Protein AF-X1J649-F1 (afdb_monomer)

Solvent-accessible surface area (backbone atoms only — not comparable to full-atom values): 6483 Å² total; per-residue (Å²): 132,82,77,78,64,58,71,68,57,47,51,52,50,50,54,56,48,28,74,70,46,77,94,62,67,54,58,29,31,38,28,74,90,75,74,43,77,46,58,67,84,56,74,45,42,96,85,76,63,43,47,65,78,81,57,28,41,86,42,71,50,80,60,77,50,52,51,59,38,47,50,38,29,55,50,10,50,50,38,27,55,49,17,68,74,68,70,42,86,66,35,43,61,53,10,50,49,34,33,52,59,36,48,54,54,52,50,56,64,69,62,71,122

Foldseek 3Di:
DPPDDPPVVVLVVLVVCLVVDDPDWQKWWAFPVVRDIDHPPDQADPPPRHGPPPGIDTDTDPPPRSVVLSVLLVVLVVQLVVCVVVVPPPSNVVSVCSNVVSVVVSVVVVPPD

pLDDT: mean 70.51, std 10.25, range [34.06, 86.06]

Mean predicted aligned error: 12.6 Å

Organism: NCBI:txid412755

Secondary structure (DSSP, 8-state):
------HHHHHHHHHHHHHHS-SS-EEEEEETTTTEEEETT-SB-TTT-PBTTTSSEEEEE----HHHHHHHHHHHHHHHHHHHHHT-TTHHHHHHHHHHHHHHHHHHHHT--

Sequence (113 aa):
MKTLNSPPKFLIYAVLRAVRHPRTPLTYFYCPGCKLRFNSKEGECPQCQAKINESPENREESPIPWWGAILCILIGIGAWVGGAYLEIPGLDEAGRALVYVPLGGLFGMSIQR

Structure (mmCIF, N/CA/C/O backbone):
data_AF-X1J649-F1
#
_entry.id   AF-X1J649-F1
#
loop_
_atom_site.group_PDB
_atom_site.id
_atom_site.type_symbol
_atom_site.label_atom_id
_atom_site.label_alt_id
_atom_site.label_comp_id
_atom_site.label_asym_id
_atom_site.label_entity_id
_atom_site.label_seq_id
_atom_site.pdbx_PDB_ins_code
_atom_site.Cartn_x
_atom_site.Cartn_y
_atom_site.Cartn_z
_atom_site.occupancy
_atom_site.B_iso_or_equiv
_atom_site.auth_seq_id
_atom_site.auth_comp_id
_atom_site.auth_asym_id
_atom_site.auth_atom_id
_atom_site.pdbx_PDB_model_num
ATOM 1 N N . MET A 1 1 ? -21.219 8.684 -12.128 1.00 34.06 1 MET A N 1
ATOM 2 C CA . MET A 1 1 ? -19.798 8.327 -11.921 1.00 34.06 1 MET A CA 1
ATOM 3 C C . MET A 1 1 ? -18.992 9.615 -11.952 1.00 34.06 1 MET A C 1
ATOM 5 O O . MET A 1 1 ? -18.997 10.278 -12.979 1.00 34.06 1 MET A O 1
ATOM 9 N N . LYS A 1 2 ? -18.417 10.051 -10.822 1.00 42.00 2 LYS A N 1
ATOM 10 C CA . LYS A 1 2 ? -17.577 11.260 -10.805 1.00 42.00 2 LYS A CA 1
ATOM 11 C C . LYS A 1 2 ? -16.284 10.920 -11.542 1.00 42.00 2 LYS A C 1
ATOM 13 O O . LYS A 1 2 ? -15.623 9.954 -11.174 1.00 42.00 2 LYS A O 1
ATOM 18 N N . THR A 1 3 ? -16.004 11.664 -12.607 1.00 45.88 3 THR A N 1
ATOM 19 C CA . THR A 1 3 ? -14.781 11.612 -13.415 1.00 45.88 3 THR A CA 1
ATOM 20 C C . THR A 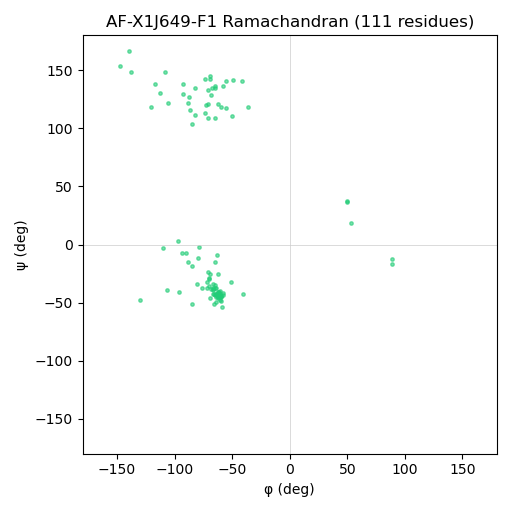1 3 ? -13.569 11.330 -12.531 1.00 45.88 3 THR A C 1
ATOM 22 O O . THR A 1 3 ? -13.289 12.119 -11.624 1.00 45.88 3 THR A O 1
ATOM 25 N N . LEU A 1 4 ? -12.871 10.209 -12.759 1.00 50.59 4 LEU A N 1
ATOM 26 C CA . LEU A 1 4 ? -11.583 9.978 -12.112 1.00 50.59 4 LEU A CA 1
ATOM 27 C C . LEU A 1 4 ? -10.697 11.176 -12.460 1.00 50.59 4 LEU A C 1
ATOM 29 O O . LEU A 1 4 ? -10.433 11.442 -13.633 1.00 50.59 4 LEU A O 1
ATOM 33 N N . ASN A 1 5 ? -10.288 11.931 -11.440 1.00 54.88 5 ASN A N 1
ATOM 34 C CA . ASN A 1 5 ? -9.252 12.941 -11.594 1.00 54.88 5 ASN A CA 1
ATOM 35 C C . ASN A 1 5 ? -8.061 12.299 -12.312 1.00 54.88 5 ASN A C 1
ATOM 37 O O . ASN A 1 5 ? -7.754 11.135 -12.056 1.00 54.88 5 ASN A O 1
ATOM 41 N N . SER A 1 6 ? -7.426 13.054 -13.211 1.00 63.47 6 SER A N 1
ATOM 42 C CA . SER A 1 6 ? -6.336 12.566 -14.057 1.00 63.47 6 SER A CA 1
ATOM 43 C C . SER A 1 6 ? -5.353 11.671 -13.276 1.00 63.47 6 SER A C 1
ATOM 45 O O . SER A 1 6 ? -5.039 11.995 -12.127 1.00 63.47 6 SER A O 1
ATOM 47 N N . PRO A 1 7 ? -4.837 10.575 -13.872 1.00 63.97 7 PRO A N 1
ATOM 48 C CA . PRO A 1 7 ? -3.920 9.632 -13.217 1.00 63.97 7 PRO A CA 1
ATOM 49 C C . PRO A 1 7 ? -2.836 10.268 -12.320 1.00 63.97 7 PRO A C 1
ATOM 51 O O . PRO A 1 7 ? -2.658 9.797 -11.194 1.00 63.97 7 PRO A O 1
ATOM 54 N N . PRO A 1 8 ? -2.170 11.379 -12.713 1.00 68.69 8 PRO A N 1
ATOM 55 C CA . PRO A 1 8 ? -1.209 12.053 -11.836 1.00 68.69 8 PRO A CA 1
ATOM 56 C C . PRO A 1 8 ? -1.827 12.638 -10.558 1.00 68.69 8 PRO A C 1
ATOM 58 O O . PRO A 1 8 ? -1.219 12.564 -9.494 1.00 68.69 8 PRO A O 1
ATOM 61 N N . LYS A 1 9 ? -3.048 13.183 -10.612 1.00 66.81 9 LYS A N 1
ATOM 62 C CA . LYS A 1 9 ? -3.741 13.709 -9.424 1.00 66.81 9 LYS A CA 1
ATOM 63 C C . LYS A 1 9 ? -4.094 12.596 -8.441 1.00 66.81 9 LYS A C 1
ATOM 65 O O . LYS A 1 9 ? -4.001 12.810 -7.235 1.00 66.81 9 LYS A O 1
ATOM 70 N N . PHE A 1 10 ? -4.474 11.420 -8.943 1.00 67.31 10 PHE A N 1
ATOM 71 C CA . PHE A 1 10 ? -4.729 10.252 -8.098 1.00 67.31 10 PHE A CA 1
ATOM 72 C C . PHE A 1 10 ? -3.448 9.753 -7.425 1.00 67.31 10 PHE A C 1
ATOM 74 O O . PHE A 1 10 ? -3.462 9.490 -6.227 1.00 67.31 10 PHE A O 1
ATOM 81 N N . LEU A 1 11 ? -2.331 9.701 -8.157 1.00 67.75 11 LEU A N 1
ATOM 82 C CA . LEU A 1 11 ? -1.027 9.350 -7.589 1.00 67.75 11 LEU A CA 1
ATOM 83 C C . LEU A 1 11 ? -0.595 10.328 -6.493 1.00 67.75 11 LEU A C 1
ATOM 85 O O . LEU A 1 11 ? -0.244 9.896 -5.400 1.00 67.75 11 LEU A O 1
ATOM 89 N N . ILE A 1 12 ? -0.688 11.638 -6.739 1.00 73.38 12 ILE A N 1
ATOM 90 C CA . ILE A 1 12 ? -0.362 12.662 -5.732 1.00 73.38 12 ILE A CA 1
ATOM 91 C C . ILE A 1 12 ? -1.255 12.506 -4.495 1.00 73.38 12 ILE A C 1
ATOM 93 O O . ILE A 1 12 ? -0.768 12.528 -3.365 1.00 73.38 12 ILE A O 1
ATOM 97 N N . TYR A 1 13 ? -2.559 12.308 -4.698 1.00 72.06 13 TYR A N 1
ATOM 98 C CA . TYR A 1 13 ? -3.501 12.047 -3.614 1.00 72.06 13 TYR A CA 1
ATOM 99 C C . TYR A 1 13 ? -3.134 10.785 -2.821 1.00 72.06 13 TYR A C 1
ATOM 101 O O . TYR A 1 13 ? -3.137 10.819 -1.590 1.00 72.06 13 TYR A O 1
ATOM 109 N N . ALA A 1 14 ? -2.782 9.695 -3.506 1.00 66.44 14 ALA A N 1
ATOM 110 C CA . ALA A 1 14 ? -2.383 8.445 -2.878 1.00 66.44 14 ALA A CA 1
ATOM 111 C C . ALA A 1 14 ? -1.109 8.628 -2.043 1.00 66.44 14 ALA A C 1
ATOM 113 O O . ALA A 1 14 ? -1.094 8.234 -0.879 1.00 66.44 14 ALA A O 1
ATOM 114 N N . VAL A 1 15 ? -0.087 9.305 -2.583 1.00 67.88 15 VAL A N 1
ATOM 115 C CA . VAL A 1 15 ? 1.167 9.619 -1.874 1.00 67.88 15 VAL A CA 1
ATOM 116 C C . VAL A 1 15 ? 0.899 10.454 -0.625 1.00 67.88 15 VAL A C 1
ATOM 118 O O . VAL A 1 15 ? 1.337 10.088 0.465 1.00 67.88 15 VAL A O 1
ATOM 121 N N . LEU A 1 16 ? 0.111 11.525 -0.741 1.00 71.38 16 LEU A N 1
ATOM 122 C CA . LEU A 1 16 ? -0.269 12.353 0.407 1.00 71.38 16 LEU A CA 1
ATOM 123 C C . LEU A 1 16 ? -1.046 11.559 1.465 1.00 71.38 16 LEU A C 1
ATOM 125 O O . LEU A 1 16 ? -0.817 11.736 2.664 1.00 71.38 16 LEU A O 1
ATOM 129 N N . ARG A 1 17 ? -1.954 10.675 1.040 1.00 66.44 17 ARG A N 1
ATOM 130 C CA . ARG A 1 17 ? -2.751 9.837 1.941 1.00 66.44 17 ARG A CA 1
ATOM 131 C C . ARG A 1 17 ? -1.903 8.764 2.622 1.00 66.44 17 ARG A C 1
ATOM 133 O O . ARG A 1 17 ? -2.110 8.524 3.804 1.00 66.44 17 ARG A O 1
ATOM 140 N N . ALA A 1 18 ? -0.907 8.195 1.946 1.00 64.88 18 ALA A N 1
ATOM 141 C CA . ALA A 1 18 ? 0.029 7.250 2.552 1.00 64.88 18 ALA A CA 1
ATOM 142 C C . ALA A 1 18 ? 0.957 7.897 3.580 1.00 64.88 18 ALA A C 1
ATOM 144 O O . ALA A 1 18 ? 1.223 7.290 4.612 1.00 64.88 18 ALA A O 1
ATOM 145 N N . VAL A 1 19 ? 1.419 9.127 3.334 1.00 66.69 19 VAL A N 1
ATOM 146 C CA . VAL A 1 19 ? 2.238 9.871 4.307 1.00 66.69 19 VAL A CA 1
ATOM 147 C C . VAL A 1 19 ? 1.435 10.200 5.568 1.00 66.69 19 VAL A C 1
ATOM 149 O O . VAL A 1 19 ? 1.986 10.197 6.665 1.00 66.69 19 VAL A O 1
ATOM 152 N N . ARG A 1 20 ? 0.131 10.470 5.424 1.00 66.94 20 ARG A N 1
ATOM 153 C CA . ARG A 1 20 ? -0.764 10.810 6.541 1.00 66.94 20 ARG A CA 1
ATOM 154 C C . ARG A 1 20 ? -1.411 9.604 7.227 1.00 66.94 20 ARG A C 1
ATOM 156 O O . ARG A 1 20 ? -1.972 9.780 8.306 1.00 66.94 20 ARG A O 1
ATOM 163 N N . HIS A 1 21 ? -1.387 8.411 6.631 1.00 62.16 21 HIS A N 1
ATOM 164 C CA . HIS A 1 21 ? -2.021 7.236 7.233 1.00 62.16 21 HIS A CA 1
ATOM 165 C C . HIS A 1 21 ? -1.196 6.712 8.424 1.00 62.16 21 HIS A C 1
ATOM 167 O O . HIS A 1 21 ? 0.038 6.731 8.374 1.00 62.16 21 HIS A O 1
ATOM 173 N N . PRO A 1 22 ? -1.852 6.238 9.502 1.00 58.25 22 PRO A N 1
ATOM 174 C CA . PRO A 1 22 ? -1.155 5.685 10.645 1.00 58.25 22 PRO A CA 1
ATOM 175 C C . PRO A 1 22 ? -0.412 4.419 10.213 1.00 58.25 22 PRO A C 1
ATOM 177 O O . PRO A 1 22 ? -0.929 3.588 9.469 1.00 58.25 22 PRO A O 1
ATOM 180 N N . ARG A 1 23 ? 0.832 4.298 10.679 1.00 61.72 23 ARG A N 1
ATOM 181 C CA . ARG A 1 23 ? 1.735 3.177 10.370 1.00 61.72 23 ARG A CA 1
ATOM 182 C C . ARG A 1 23 ? 1.431 1.917 11.184 1.00 61.72 23 ARG A C 1
ATOM 184 O O . ARG A 1 23 ? 2.111 0.912 11.024 1.00 61.72 23 ARG A O 1
ATOM 191 N N . THR A 1 24 ? 0.453 1.995 12.079 1.00 58.72 24 THR A N 1
ATOM 192 C CA . THR A 1 24 ? 0.079 0.942 13.018 1.00 58.72 24 THR A CA 1
ATOM 193 C C . THR A 1 24 ? -1.260 0.325 12.625 1.00 58.72 24 THR A C 1
ATOM 195 O O . THR A 1 24 ? -2.120 1.042 12.101 1.00 58.72 24 THR A O 1
ATOM 198 N N . PRO A 1 25 ? -1.464 -0.976 12.895 1.00 61.78 25 PRO A N 1
ATOM 199 C CA . PRO A 1 25 ? -2.744 -1.622 12.670 1.00 61.78 25 PRO A CA 1
ATOM 200 C C . PRO A 1 25 ? -3.883 -0.914 13.402 1.00 61.78 25 PRO A C 1
ATOM 202 O O . PRO A 1 25 ? -3.709 -0.415 14.515 1.00 61.78 25 PRO A O 1
ATOM 205 N N . LEU A 1 26 ? -5.041 -0.820 12.743 1.00 67.75 26 LEU A N 1
ATOM 206 C CA . LEU A 1 26 ? -6.235 -0.223 13.331 1.00 67.75 26 LEU A CA 1
ATOM 207 C C . LEU A 1 26 ? -6.946 -1.304 14.144 1.00 67.75 26 LEU A C 1
ATOM 209 O O . LEU A 1 26 ? -7.606 -2.184 13.589 1.00 67.75 26 LEU A O 1
ATOM 213 N N . THR A 1 27 ? -6.801 -1.227 15.463 1.00 69.75 27 THR A N 1
ATOM 214 C CA . THR A 1 27 ? -7.568 -2.045 16.403 1.00 69.75 27 THR A CA 1
ATOM 215 C C . THR A 1 27 ? -9.020 -1.568 16.418 1.00 69.75 27 THR A C 1
ATOM 217 O O . THR A 1 27 ? -9.292 -0.365 16.488 1.00 69.75 27 THR A O 1
ATOM 220 N N . TYR A 1 28 ? -9.968 -2.498 16.333 1.00 71.81 28 TYR A N 1
ATOM 221 C CA . TYR A 1 28 ? -11.393 -2.213 16.464 1.00 71.81 28 TYR A CA 1
ATOM 222 C C . TYR A 1 28 ? -12.069 -3.277 17.321 1.00 71.81 28 TYR A C 1
ATOM 224 O O . TYR A 1 28 ? -11.688 -4.446 17.301 1.00 71.81 28 TYR A O 1
ATOM 232 N N . PHE A 1 29 ? -13.106 -2.878 18.051 1.00 75.94 29 PHE A N 1
ATOM 233 C CA . PHE A 1 29 ? -13.950 -3.839 18.746 1.00 75.94 29 PHE A CA 1
ATOM 234 C C . PHE A 1 29 ? -15.130 -4.224 17.864 1.00 75.94 29 PHE A C 1
ATOM 236 O O . PHE A 1 29 ? -15.738 -3.382 17.193 1.00 75.94 29 PHE A O 1
ATOM 243 N N . TYR A 1 30 ? -15.448 -5.514 17.856 1.00 76.75 30 TYR A N 1
ATOM 244 C CA . TYR A 1 30 ? -16.604 -6.059 17.161 1.00 76.75 30 TYR A CA 1
ATOM 245 C C . TYR A 1 30 ? -17.521 -6.757 18.157 1.00 76.75 30 TYR A C 1
ATOM 247 O O . TYR A 1 30 ? -17.124 -7.732 18.789 1.00 76.75 30 TYR A O 1
ATOM 255 N N . CYS A 1 31 ? -18.759 -6.278 18.293 1.00 76.94 31 CYS A N 1
ATOM 256 C CA . CYS A 1 31 ? -19.767 -6.956 19.103 1.00 76.94 31 CYS A CA 1
ATOM 257 C C . CYS A 1 31 ? -20.499 -8.014 18.251 1.00 76.94 31 CYS A C 1
ATOM 259 O O . CYS A 1 31 ? -21.218 -7.633 17.324 1.00 76.94 31 CYS A O 1
ATOM 261 N N . PRO A 1 32 ? -20.394 -9.321 18.557 1.00 74.44 32 PRO A N 1
ATOM 262 C CA . PRO A 1 32 ? -21.060 -10.386 17.811 1.00 74.44 32 PRO A CA 1
ATOM 263 C C . PRO A 1 32 ? -22.580 -10.384 18.0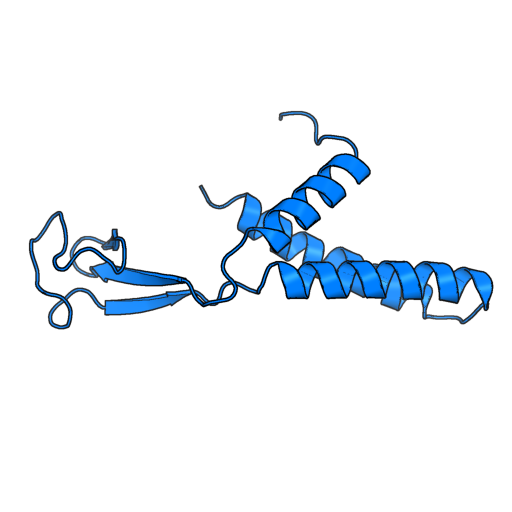19 1.00 74.44 32 PRO A C 1
ATOM 265 O O .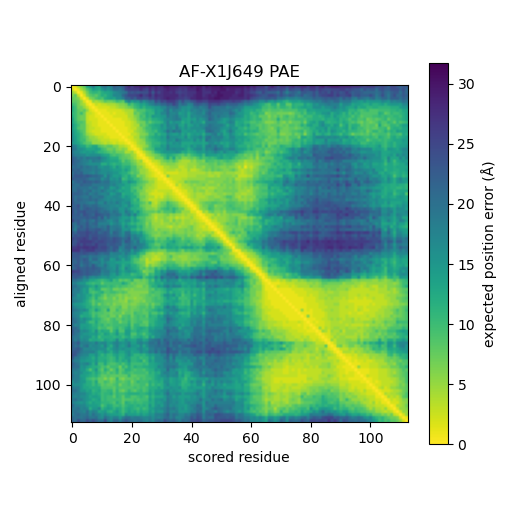 PRO A 1 32 ? -23.312 -10.743 17.099 1.00 74.44 32 PRO A O 1
ATOM 268 N N . GLY A 1 33 ? -23.061 -9.926 19.182 1.00 75.38 33 GLY A N 1
ATOM 269 C CA . GLY A 1 33 ? -24.494 -9.811 19.472 1.00 75.38 33 GLY A CA 1
ATOM 270 C C . GLY A 1 33 ? -25.179 -8.711 18.657 1.00 75.38 33 GLY A C 1
ATOM 271 O O . GLY A 1 33 ? -26.220 -8.942 18.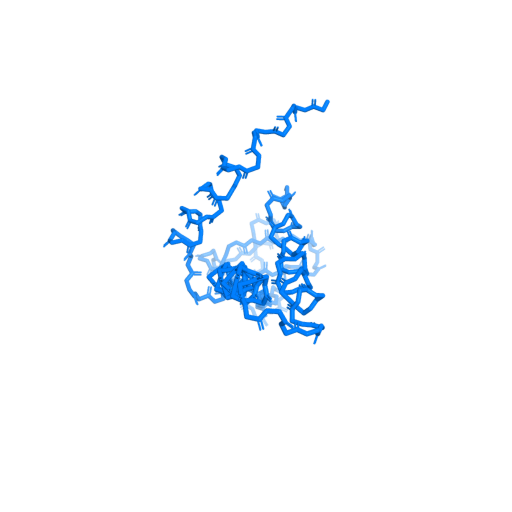050 1.00 75.38 33 GLY A O 1
ATOM 272 N N . CYS A 1 34 ? -24.568 -7.525 18.587 1.00 75.50 34 CYS A N 1
ATOM 273 C CA . CYS A 1 34 ? -25.120 -6.373 17.864 1.00 75.50 34 CYS A CA 1
ATOM 274 C C . CYS A 1 34 ? -24.620 -6.249 16.416 1.00 75.50 34 CYS A C 1
ATOM 276 O O . CYS A 1 34 ? -25.104 -5.388 15.686 1.00 75.50 34 CYS A O 1
ATOM 278 N N . LYS A 1 35 ? -23.649 -7.078 16.001 1.00 75.94 35 LYS A N 1
ATOM 279 C CA . LYS A 1 35 ? -22.935 -6.993 14.710 1.00 75.94 35 LYS A CA 1
ATOM 280 C C . LYS A 1 35 ? -22.396 -5.588 14.420 1.00 75.94 35 LYS A C 1
ATOM 282 O O . LYS A 1 35 ? -22.407 -5.126 13.280 1.00 75.94 35 LYS A O 1
ATOM 287 N N . LEU A 1 36 ? -21.942 -4.904 15.468 1.00 78.06 36 LEU A N 1
ATOM 288 C CA . LEU A 1 36 ? -21.538 -3.504 15.412 1.00 78.06 36 LEU A CA 1
ATOM 289 C C . LEU A 1 36 ? -20.029 -3.381 15.632 1.00 78.06 36 LEU A C 1
ATOM 291 O O . LEU A 1 36 ? -19.481 -3.955 16.576 1.00 78.06 36 LEU A O 1
ATOM 295 N N . ARG A 1 37 ? -19.375 -2.633 14.739 1.00 72.38 37 ARG A N 1
ATOM 296 C CA . ARG A 1 37 ? -17.964 -2.244 14.833 1.00 72.38 37 ARG A CA 1
ATOM 297 C C . ARG A 1 37 ? -17.876 -0.888 15.517 1.00 72.38 37 ARG A C 1
ATOM 299 O O . ARG A 1 37 ? -18.544 0.047 15.085 1.00 72.38 37 ARG A O 1
ATOM 306 N N . PHE A 1 38 ? -17.034 -0.775 16.534 1.00 77.19 38 PHE A N 1
ATOM 307 C CA . PHE A 1 38 ? -16.815 0.480 17.245 1.00 77.19 38 PHE A CA 1
ATOM 308 C C . PHE A 1 38 ? -15.336 0.689 17.582 1.00 77.19 38 PHE A C 1
ATOM 310 O O . PHE A 1 38 ? -14.492 -0.193 17.387 1.00 77.19 38 PHE A O 1
ATOM 317 N N . ASN A 1 39 ? -15.006 1.918 17.970 1.00 73.12 39 ASN A N 1
ATOM 318 C CA . ASN A 1 39 ? -13.626 2.356 18.135 1.00 73.12 39 ASN A CA 1
ATOM 319 C C . ASN A 1 39 ? -12.982 1.667 19.345 1.00 73.12 39 ASN A C 1
ATOM 321 O O . ASN A 1 39 ? -13.621 1.492 20.377 1.00 73.12 39 ASN A O 1
ATOM 325 N N . SER A 1 40 ? -11.690 1.356 19.252 1.00 69.00 40 SER A N 1
ATOM 326 C CA . SER A 1 40 ? -10.904 0.796 20.355 1.00 69.00 40 SER A CA 1
ATOM 327 C C . SER A 1 40 ? -10.761 1.723 21.571 1.00 69.00 40 SER A C 1
ATOM 329 O O . SER A 1 40 ? -10.275 1.299 22.615 1.00 69.00 40 SER A O 1
ATOM 331 N N . LYS A 1 41 ? -11.189 2.987 21.456 1.00 69.00 41 LYS A N 1
ATOM 332 C CA . LYS A 1 41 ? -11.238 3.957 22.562 1.00 69.00 41 LYS A CA 1
ATOM 333 C C . LYS A 1 41 ? -12.502 3.876 23.420 1.00 69.00 41 LYS A C 1
ATOM 335 O O . LYS A 1 41 ? -12.511 4.430 24.514 1.00 69.00 41 LYS A O 1
ATOM 340 N N . GLU A 1 42 ? -13.567 3.260 22.921 1.00 68.25 42 GLU A N 1
ATOM 341 C CA . GLU A 1 42 ? -14.822 3.119 23.662 1.00 68.25 42 GLU A CA 1
ATOM 342 C C . GLU A 1 42 ? -14.746 1.853 24.512 1.00 68.25 42 GLU A C 1
ATOM 344 O O . GLU A 1 42 ? -14.411 0.803 23.982 1.00 68.25 42 GLU A O 1
ATOM 349 N N . GLY A 1 43 ? -15.010 1.964 25.820 1.00 70.06 43 GLY A N 1
ATOM 350 C CA . GLY A 1 43 ? -14.850 0.874 26.795 1.00 70.06 43 GLY A CA 1
ATOM 351 C C . GLY A 1 43 ? -15.985 -0.160 26.816 1.00 70.06 43 GLY A C 1
ATOM 352 O O . GLY A 1 43 ? -15.862 -1.208 27.450 1.00 70.06 43 GLY A O 1
ATOM 353 N N . GLU A 1 44 ? -17.095 0.137 26.144 1.00 77.19 44 GLU A N 1
ATOM 354 C CA . GLU A 1 44 ? -18.334 -0.643 26.163 1.00 77.19 44 GLU A CA 1
ATOM 355 C C . GLU A 1 44 ? -19.029 -0.532 24.803 1.00 77.19 44 GLU A C 1
ATOM 357 O O . GLU A 1 44 ? -18.858 0.455 24.085 1.00 77.19 44 GLU A O 1
ATOM 362 N N . CYS A 1 45 ? -19.831 -1.534 24.437 1.00 76.19 45 CYS A N 1
ATOM 363 C CA . CYS A 1 45 ? -20.615 -1.446 23.209 1.00 76.19 45 CYS A CA 1
ATOM 364 C C . CYS A 1 45 ? -21.711 -0.367 23.347 1.00 76.19 45 CYS A C 1
ATOM 366 O O . CYS A 1 45 ? -22.520 -0.457 24.270 1.00 76.19 45 CYS A O 1
ATOM 368 N N . PRO A 1 46 ? -21.844 0.590 22.410 1.00 74.56 46 PRO A N 1
ATOM 369 C CA . PRO A 1 46 ? -22.817 1.683 22.526 1.00 74.56 46 PRO A CA 1
ATOM 370 C C . PRO A 1 46 ? -24.284 1.225 22.494 1.00 74.56 46 PRO A C 1
ATOM 372 O O . PRO A 1 46 ? -25.171 1.997 22.849 1.00 74.56 46 PRO A O 1
ATOM 375 N N . GLN A 1 47 ? -24.555 -0.014 22.069 1.00 76.69 47 GLN A N 1
ATOM 376 C CA . GLN A 1 47 ? -25.915 -0.529 21.905 1.00 76.69 47 GLN A CA 1
ATOM 377 C C . GLN A 1 47 ? -26.337 -1.531 22.982 1.00 76.69 47 GLN A C 1
ATOM 379 O O . GLN A 1 47 ? -27.479 -1.492 23.428 1.00 76.69 47 GLN A O 1
ATOM 384 N N . CYS A 1 48 ? -25.440 -2.422 23.408 1.00 78.50 48 CYS A N 1
ATOM 385 C CA . CYS A 1 48 ? -25.735 -3.409 24.452 1.00 78.50 48 CYS A CA 1
ATOM 386 C C . CYS A 1 48 ? -25.008 -3.151 25.775 1.00 78.50 48 CYS A C 1
ATOM 388 O O . CYS A 1 48 ? -25.216 -3.911 26.714 1.00 78.50 48 CYS A O 1
ATOM 390 N N . GLN A 1 49 ? -24.148 -2.126 25.845 1.00 75.38 49 GLN A N 1
ATOM 391 C CA . GLN A 1 49 ? -23.330 -1.773 27.016 1.00 75.38 49 GLN A CA 1
ATOM 392 C C . GLN A 1 49 ? -22.489 -2.939 27.566 1.00 75.38 49 GLN A C 1
ATOM 394 O O . GLN A 1 49 ? -22.016 -2.911 28.698 1.00 75.38 49 GLN A O 1
ATOM 399 N N . ALA A 1 50 ? -22.270 -3.981 26.757 1.00 72.00 50 ALA A N 1
ATOM 400 C CA . ALA A 1 50 ? -21.442 -5.111 27.143 1.00 72.00 50 ALA A CA 1
ATOM 401 C C . ALA A 1 50 ? -19.976 -4.673 27.262 1.00 72.00 50 ALA A C 1
ATOM 403 O O . ALA A 1 50 ? -19.449 -3.994 26.369 1.00 72.00 50 ALA A O 1
ATOM 404 N N . LYS A 1 51 ? -19.320 -5.100 28.347 1.00 68.44 51 LYS A N 1
ATOM 405 C CA . LYS A 1 51 ? -17.902 -4.837 28.601 1.00 68.44 51 LYS A CA 1
ATOM 406 C C . LYS A 1 51 ? -17.014 -5.603 27.628 1.00 68.44 51 LYS A C 1
ATOM 408 O O . LYS A 1 51 ? -17.281 -6.752 27.269 1.00 68.44 51 LYS A O 1
ATOM 413 N N . ILE A 1 52 ? -15.932 -4.951 27.219 1.00 61.16 52 ILE A N 1
ATOM 414 C CA . ILE A 1 52 ? -14.883 -5.533 26.376 1.00 61.16 52 ILE A CA 1
ATOM 415 C C . ILE A 1 52 ? -14.291 -6.772 27.067 1.00 61.16 52 ILE A C 1
ATOM 417 O O . ILE A 1 52 ? -14.005 -6.721 28.261 1.00 61.16 52 ILE A O 1
ATOM 421 N N . ASN A 1 53 ? -14.086 -7.853 26.299 1.00 59.16 53 ASN A N 1
ATOM 422 C CA . ASN A 1 53 ? -13.650 -9.209 26.698 1.00 59.16 53 ASN A CA 1
ATOM 423 C C . ASN A 1 53 ? -14.741 -10.222 27.099 1.00 59.16 53 ASN A C 1
ATOM 425 O O . ASN A 1 53 ? -14.429 -11.408 27.145 1.00 59.16 53 ASN A O 1
ATOM 429 N N . GLU A 1 54 ? -16.000 -9.822 27.323 1.00 59.75 54 GLU A N 1
ATOM 430 C CA . GLU A 1 54 ? -17.107 -10.789 27.510 1.00 59.75 54 GLU A CA 1
ATOM 431 C C . GLU A 1 54 ? -17.893 -11.043 26.216 1.00 59.75 54 GLU A C 1
ATOM 433 O O . GLU A 1 54 ? -18.261 -12.175 25.912 1.00 59.75 54 GLU A O 1
ATOM 438 N N . SER A 1 55 ? -18.150 -9.988 25.438 1.00 55.06 55 SER A N 1
ATOM 439 C CA . SER A 1 55 ? -18.883 -10.068 24.168 1.00 55.06 55 SER A CA 1
ATOM 440 C C . SER A 1 55 ? -18.155 -9.361 23.023 1.00 55.06 55 SER A C 1
ATOM 442 O O . SER A 1 55 ? -18.012 -9.974 21.969 1.00 55.06 55 SER A O 1
ATOM 444 N N . PRO A 1 56 ? -17.651 -8.118 23.172 1.00 59.88 56 PRO A N 1
ATOM 445 C CA . PRO A 1 56 ? -16.906 -7.454 22.111 1.00 59.88 56 PRO A CA 1
ATOM 446 C C . PRO A 1 56 ? -15.513 -8.067 21.955 1.00 59.88 56 PRO A C 1
ATOM 448 O O . PRO A 1 56 ? -14.701 -8.028 22.881 1.00 59.88 56 PRO A O 1
ATOM 451 N N . GLU A 1 57 ? -15.237 -8.602 20.769 1.00 64.31 57 GLU A N 1
ATOM 452 C CA . GLU A 1 57 ? -13.936 -9.154 20.402 1.00 64.31 57 GLU A CA 1
ATOM 453 C C . GLU A 1 57 ? -12.997 -8.036 19.953 1.00 64.31 57 GLU A C 1
ATOM 455 O O . GLU A 1 57 ? -13.379 -7.179 19.148 1.00 64.31 57 GLU A O 1
ATOM 460 N N . ASN A 1 58 ? -11.753 -8.067 20.438 1.00 65.38 58 ASN A N 1
ATOM 461 C CA . ASN A 1 58 ? -10.687 -7.248 19.877 1.00 65.38 58 ASN A CA 1
ATOM 462 C C . ASN A 1 58 ? -10.278 -7.847 18.532 1.00 65.38 58 ASN A C 1
ATOM 464 O O . ASN A 1 58 ? -9.767 -8.966 18.476 1.00 65.38 58 ASN A O 1
ATOM 468 N N . ARG A 1 59 ? -10.536 -7.118 17.449 1.00 68.94 59 ARG A N 1
ATOM 469 C CA . ARG A 1 59 ? -10.127 -7.513 16.109 1.00 68.94 59 ARG A CA 1
ATOM 470 C C . ARG A 1 59 ? -9.155 -6.490 15.557 1.00 68.94 59 ARG A C 1
ATOM 472 O O . ARG A 1 59 ? -9.329 -5.278 15.677 1.00 68.94 59 ARG A O 1
ATOM 479 N N . GLU A 1 60 ? -8.131 -7.007 14.906 1.00 64.31 60 GLU A N 1
ATOM 480 C CA . GLU A 1 60 ? -7.161 -6.204 14.186 1.00 64.31 60 GLU A CA 1
ATOM 481 C C . GLU A 1 60 ? -7.435 -6.375 12.698 1.00 64.31 60 GLU A C 1
ATOM 483 O O . GLU A 1 60 ? -7.452 -7.489 12.175 1.00 64.31 60 GLU A O 1
ATOM 488 N N . GLU A 1 61 ? -7.700 -5.270 12.007 1.00 63.59 61 GLU A N 1
ATOM 489 C CA . GLU A 1 61 ? -7.629 -5.268 10.550 1.00 63.59 61 GLU A CA 1
ATOM 490 C C . GLU A 1 61 ? -6.189 -4.928 10.230 1.00 63.59 61 GLU A C 1
ATOM 492 O O . GLU A 1 61 ? -5.719 -3.876 10.666 1.00 63.59 61 GLU A O 1
ATOM 497 N N . SER A 1 62 ? -5.482 -5.796 9.505 1.00 51.69 62 SER A N 1
ATOM 498 C CA . SER A 1 62 ? -4.187 -5.425 8.954 1.00 51.69 62 SER A CA 1
ATOM 499 C C . SER A 1 62 ? -4.442 -4.313 7.936 1.00 51.69 62 SER A C 1
ATOM 501 O O . SER A 1 62 ? -5.002 -4.566 6.865 1.00 51.69 62 SER A O 1
ATOM 503 N N . PRO A 1 63 ? -4.062 -3.054 8.221 1.00 54.41 63 PRO A N 1
ATOM 504 C CA . PRO A 1 63 ? -4.005 -2.088 7.159 1.00 54.41 63 PRO A CA 1
ATOM 505 C C . PRO A 1 63 ? -2.803 -2.545 6.354 1.00 54.41 63 PRO A C 1
ATOM 507 O O . PRO A 1 63 ? -1.673 -2.448 6.833 1.00 54.41 63 PRO A O 1
ATOM 510 N N . ILE A 1 64 ? -3.023 -3.093 5.160 1.00 58.91 64 ILE A N 1
ATOM 511 C CA . ILE A 1 64 ? -1.943 -3.198 4.181 1.00 58.91 64 ILE A CA 1
ATOM 512 C C . ILE A 1 64 ? -1.354 -1.785 4.124 1.00 58.91 64 ILE A C 1
ATOM 514 O O . ILE A 1 64 ? -2.075 -0.857 3.734 1.00 58.91 64 ILE A O 1
ATOM 518 N N . PRO A 1 65 ? -0.125 -1.564 4.629 1.00 65.12 65 PRO A N 1
ATOM 519 C CA . PRO A 1 65 ? 0.326 -0.219 4.916 1.00 65.12 65 PRO A CA 1
ATOM 520 C C . PRO A 1 65 ? 0.348 0.515 3.586 1.00 65.12 65 PRO A C 1
ATOM 522 O O . PRO A 1 65 ? 1.026 0.092 2.651 1.00 65.12 65 PRO A O 1
ATOM 525 N N . TRP A 1 66 ? -0.418 1.602 3.478 1.00 71.38 66 TRP A N 1
ATOM 526 C CA . TRP A 1 66 ? -0.504 2.396 2.250 1.00 71.38 66 TRP A CA 1
ATOM 527 C C . TRP A 1 66 ? 0.886 2.772 1.727 1.00 71.38 66 TRP A C 1
ATOM 529 O O . TRP A 1 66 ? 1.112 2.820 0.523 1.00 71.38 66 TRP A O 1
ATOM 539 N N . TRP A 1 67 ? 1.843 2.965 2.637 1.00 69.19 67 TRP A N 1
ATOM 540 C CA . TRP A 1 67 ? 3.244 3.169 2.299 1.00 69.19 67 TRP A CA 1
ATOM 541 C C . TRP A 1 67 ? 3.875 1.991 1.543 1.00 69.19 67 TRP A C 1
ATOM 543 O O . TRP A 1 67 ? 4.557 2.230 0.556 1.00 69.19 67 TRP A O 1
ATOM 553 N N . GLY A 1 68 ? 3.613 0.741 1.939 1.00 75.25 68 GLY A N 1
ATOM 554 C CA . GLY A 1 68 ? 4.115 -0.448 1.243 1.00 75.25 68 GLY A CA 1
ATOM 555 C C . GLY A 1 68 ? 3.577 -0.550 -0.183 1.00 75.25 68 GLY A C 1
ATOM 556 O O . GLY A 1 68 ? 4.345 -0.756 -1.118 1.00 75.25 68 GLY A O 1
ATOM 557 N N . ALA A 1 69 ? 2.280 -0.288 -0.369 1.00 78.44 69 ALA A N 1
ATOM 558 C CA . ALA A 1 69 ? 1.672 -0.243 -1.697 1.00 78.44 69 ALA A CA 1
ATOM 559 C C . ALA A 1 69 ? 2.296 0.851 -2.585 1.00 78.44 69 ALA A C 1
ATOM 561 O O . ALA A 1 69 ? 2.568 0.619 -3.759 1.00 78.44 69 ALA A O 1
ATOM 562 N N . ILE A 1 70 ? 2.583 2.029 -2.026 1.00 77.31 70 ILE A N 1
ATOM 563 C CA . ILE A 1 70 ? 3.233 3.116 -2.771 1.00 77.31 70 ILE A CA 1
ATOM 564 C C . ILE A 1 70 ? 4.700 2.830 -3.064 1.00 77.31 70 ILE A C 1
ATOM 566 O O . ILE A 1 70 ? 5.167 3.151 -4.152 1.00 77.31 70 ILE A O 1
ATOM 570 N N . LEU A 1 71 ? 5.424 2.207 -2.138 1.00 81.75 71 LEU A N 1
ATOM 571 C CA . LEU A 1 71 ? 6.814 1.814 -2.342 1.0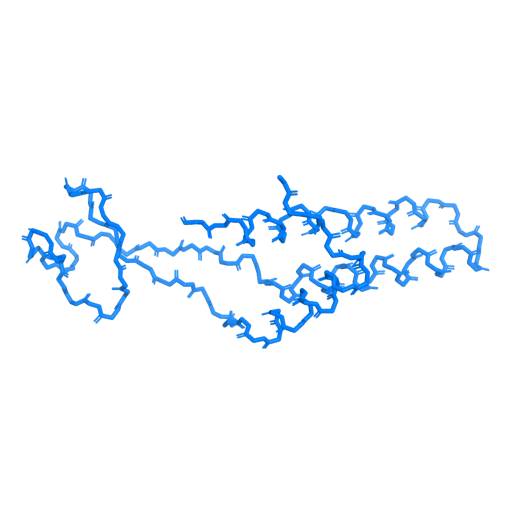0 81.75 71 LEU A CA 1
ATOM 572 C C . LEU A 1 71 ? 6.913 0.820 -3.511 1.00 81.75 71 LEU A C 1
ATOM 574 O O . LEU A 1 71 ? 7.726 1.023 -4.410 1.00 81.75 71 LEU A O 1
ATOM 578 N N . CYS A 1 72 ? 6.011 -0.168 -3.573 1.00 82.81 72 CYS A N 1
ATOM 579 C CA . CYS A 1 72 ? 5.887 -1.070 -4.721 1.00 82.81 72 CYS A CA 1
ATOM 580 C C . CYS A 1 72 ? 5.601 -0.320 -6.031 1.00 82.81 72 CYS A C 1
ATOM 582 O O . CYS A 1 72 ? 6.250 -0.603 -7.033 1.00 82.81 72 CYS A O 1
ATOM 584 N N . ILE A 1 73 ? 4.704 0.675 -6.020 1.00 84.94 73 ILE A N 1
ATOM 585 C CA . ILE A 1 73 ? 4.408 1.496 -7.207 1.00 84.94 73 ILE A CA 1
ATOM 586 C C . ILE A 1 73 ? 5.644 2.281 -7.664 1.00 84.94 73 ILE A C 1
ATOM 588 O O . ILE A 1 73 ? 5.947 2.297 -8.854 1.00 84.94 73 ILE A O 1
ATOM 592 N N . LEU A 1 74 ? 6.379 2.915 -6.747 1.00 83.94 74 LEU A N 1
ATOM 593 C CA . LEU A 1 74 ? 7.579 3.688 -7.087 1.00 83.94 74 LEU A CA 1
ATOM 594 C C . LEU A 1 74 ? 8.695 2.795 -7.642 1.00 83.94 74 LEU A C 1
ATOM 596 O O . LEU A 1 74 ? 9.305 3.147 -8.651 1.00 83.94 74 LEU A O 1
ATOM 600 N N . ILE A 1 75 ? 8.924 1.628 -7.030 1.00 86.06 75 ILE A N 1
ATOM 601 C CA . ILE A 1 75 ? 9.876 0.633 -7.542 1.00 86.06 75 ILE A CA 1
ATOM 602 C C . ILE A 1 75 ? 9.428 0.117 -8.909 1.00 86.06 75 ILE A C 1
ATOM 604 O O . ILE A 1 75 ? 10.250 0.028 -9.813 1.00 86.06 75 ILE A O 1
ATOM 608 N N . GLY A 1 76 ? 8.140 -0.182 -9.089 1.00 84.88 76 GLY A N 1
ATOM 609 C CA . GLY A 1 76 ? 7.595 -0.663 -10.356 1.00 84.88 76 GLY A CA 1
ATOM 610 C C . GLY A 1 76 ? 7.752 0.350 -11.491 1.00 84.88 76 GLY A C 1
ATOM 611 O O . GLY A 1 76 ? 8.186 -0.022 -12.576 1.00 84.88 76 GLY A O 1
ATOM 612 N N . ILE A 1 77 ? 7.500 1.640 -11.232 1.00 84.75 77 ILE A N 1
ATOM 613 C CA . ILE A 1 77 ? 7.758 2.721 -12.199 1.00 84.75 77 ILE A CA 1
ATOM 614 C C . ILE A 1 77 ? 9.255 2.809 -12.520 1.00 84.75 77 ILE A C 1
ATOM 616 O O . ILE A 1 77 ? 9.621 2.915 -13.687 1.00 84.75 77 ILE A O 1
ATOM 620 N N . GLY A 1 78 ? 10.127 2.733 -11.509 1.00 84.19 78 GLY A N 1
ATOM 621 C CA . GLY A 1 78 ? 11.578 2.751 -11.710 1.00 84.19 78 GLY A CA 1
ATOM 622 C C . GLY A 1 78 ? 12.081 1.562 -12.534 1.00 84.19 78 GLY A C 1
ATOM 623 O O . GLY A 1 78 ? 12.870 1.748 -13.456 1.00 84.19 78 GLY A O 1
ATOM 624 N N . ALA A 1 79 ? 11.582 0.357 -12.250 1.00 82.94 79 ALA A N 1
ATOM 625 C CA . ALA A 1 79 ? 11.890 -0.859 -12.998 1.00 82.94 79 ALA A CA 1
ATOM 626 C C . ALA A 1 79 ? 11.364 -0.791 -14.437 1.00 82.94 79 ALA A C 1
ATOM 628 O O . ALA A 1 79 ? 12.054 -1.215 -15.358 1.00 82.94 79 ALA A O 1
ATOM 629 N N . TRP A 1 80 ? 10.188 -0.197 -14.645 1.00 82.12 80 TRP A N 1
ATOM 630 C CA . TRP A 1 80 ? 9.623 0.000 -15.975 1.00 82.12 80 TRP A CA 1
ATOM 631 C C . TRP A 1 80 ? 10.468 0.975 -16.808 1.00 82.12 80 TRP A C 1
ATOM 633 O O . TRP A 1 80 ? 10.903 0.637 -17.907 1.00 82.12 80 TRP A O 1
ATOM 643 N N . VAL A 1 81 ? 10.777 2.157 -16.265 1.00 82.06 81 VAL A N 1
ATOM 644 C CA . VAL A 1 81 ? 11.599 3.170 -16.951 1.00 82.06 81 VAL A CA 1
ATOM 645 C C . VAL A 1 81 ? 13.025 2.659 -17.185 1.00 82.06 81 VAL A C 1
ATOM 647 O O . VAL A 1 81 ? 13.572 2.828 -18.272 1.00 82.06 81 VAL A O 1
ATOM 650 N N . GLY A 1 82 ? 13.620 1.995 -16.190 1.00 81.06 82 GLY A N 1
ATOM 651 C CA . GLY A 1 82 ? 14.951 1.399 -16.299 1.00 81.06 82 GLY A CA 1
ATOM 652 C C . GLY A 1 82 ? 15.004 0.242 -17.297 1.00 81.06 82 GLY A C 1
ATOM 653 O O . GLY A 1 82 ? 15.961 0.141 -18.056 1.00 81.06 82 GLY A O 1
ATOM 654 N N . GLY A 1 83 ? 13.961 -0.589 -17.349 1.00 78.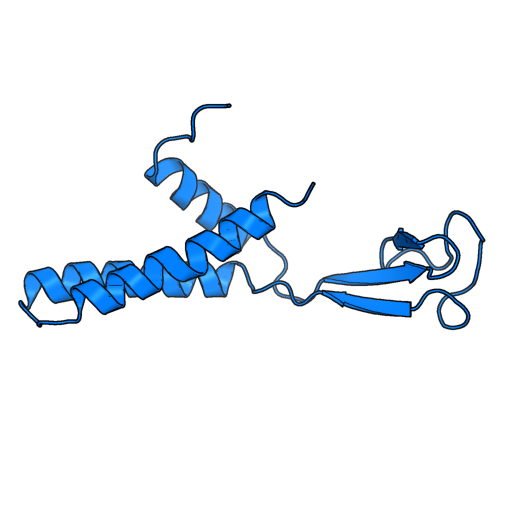69 83 GLY A N 1
ATOM 655 C CA . GLY A 1 83 ? 13.839 -1.685 -18.312 1.00 78.69 83 GLY A CA 1
ATOM 656 C C . GLY A 1 83 ? 13.701 -1.196 -19.745 1.00 78.69 83 GLY A C 1
ATOM 657 O O . GLY A 1 83 ? 14.334 -1.757 -20.633 1.00 78.69 83 GLY A O 1
ATOM 658 N N . ALA A 1 84 ? 12.955 -0.108 -19.950 1.00 77.75 84 ALA A N 1
ATOM 659 C CA . ALA A 1 84 ? 12.843 0.548 -21.247 1.00 77.75 84 ALA A CA 1
ATOM 660 C C . ALA A 1 84 ? 14.166 1.190 -21.702 1.00 77.75 84 ALA A C 1
ATOM 662 O O . ALA A 1 84 ? 14.453 1.204 -22.893 1.00 77.75 84 ALA A O 1
ATOM 663 N N . TYR A 1 85 ? 14.981 1.705 -20.773 1.00 81.44 85 TYR A N 1
ATOM 664 C CA . TYR A 1 85 ? 16.270 2.330 -21.099 1.00 81.44 85 TYR A CA 1
ATOM 665 C C . TYR A 1 85 ? 17.405 1.317 -21.324 1.00 81.44 85 TYR A C 1
ATOM 667 O O . TYR A 1 85 ? 18.291 1.554 -22.138 1.00 81.44 85 TYR A O 1
ATOM 675 N N . LEU A 1 86 ? 17.394 0.201 -20.591 1.00 83.94 86 LEU A N 1
ATOM 676 C CA . LEU A 1 86 ? 18.427 -0.842 -20.649 1.00 83.94 86 LEU A CA 1
ATOM 677 C C . LEU A 1 86 ? 18.044 -2.026 -21.557 1.00 83.94 86 LEU A C 1
ATOM 679 O O . LEU A 1 86 ? 18.786 -3.002 -21.607 1.00 83.94 86 LEU A O 1
ATOM 683 N N . GLU A 1 87 ? 16.888 -1.954 -22.228 1.00 80.38 87 GLU A N 1
ATOM 684 C CA . GLU A 1 87 ? 16.324 -2.997 -23.103 1.00 80.38 87 GLU A CA 1
ATOM 685 C C . GLU A 1 87 ? 16.302 -4.398 -22.459 1.00 80.38 87 GLU A C 1
ATOM 687 O O . GLU A 1 87 ? 16.527 -5.413 -23.116 1.00 80.38 87 GLU A O 1
ATOM 692 N N . I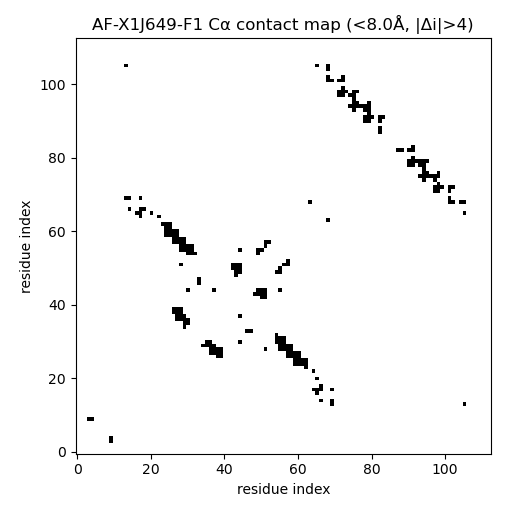LE A 1 88 ? 16.024 -4.476 -21.151 1.00 77.12 88 ILE A N 1
ATOM 693 C CA . ILE A 1 88 ? 15.993 -5.751 -20.421 1.00 77.12 88 ILE A CA 1
ATOM 694 C C . ILE A 1 88 ? 14.628 -6.424 -20.642 1.00 77.12 88 ILE A C 1
ATOM 696 O O . ILE A 1 88 ? 13.617 -5.941 -20.113 1.00 77.12 88 ILE A O 1
ATOM 700 N N . PRO A 1 89 ? 14.562 -7.557 -21.367 1.00 75.75 89 PRO A N 1
ATOM 701 C CA . PRO A 1 89 ? 13.302 -8.241 -21.622 1.00 75.75 89 PRO A CA 1
ATOM 702 C C . PRO A 1 89 ? 12.701 -8.780 -20.315 1.00 75.75 89 PRO A C 1
ATOM 704 O O . PRO A 1 89 ? 13.393 -9.369 -19.487 1.00 75.75 89 PRO A O 1
ATOM 707 N N . GLY A 1 90 ? 11.397 -8.569 -20.121 1.00 74.44 90 GLY A N 1
ATOM 708 C CA . GLY A 1 90 ? 10.646 -9.029 -18.945 1.00 74.44 90 GLY A CA 1
ATOM 709 C C . GLY A 1 90 ? 10.627 -8.063 -17.753 1.00 74.44 90 GLY A C 1
ATOM 710 O O . GLY A 1 90 ? 9.738 -8.174 -16.907 1.00 74.44 90 GLY A O 1
ATOM 711 N N . LEU A 1 91 ? 11.530 -7.072 -17.699 1.00 76.12 91 LEU A N 1
ATOM 712 C CA . LEU A 1 91 ? 11.519 -6.063 -16.630 1.00 76.12 91 LEU A CA 1
ATOM 713 C C . LEU A 1 91 ? 10.325 -5.099 -16.755 1.00 76.12 91 LEU A C 1
ATOM 715 O O . LEU A 1 91 ? 9.810 -4.626 -15.745 1.00 76.12 91 LEU A O 1
ATOM 719 N N . ASP A 1 92 ? 9.846 -4.869 -17.978 1.00 76.88 92 ASP A N 1
ATOM 720 C CA . ASP A 1 92 ? 8.636 -4.086 -18.257 1.00 76.88 92 ASP A CA 1
ATOM 721 C C . ASP A 1 92 ? 7.384 -4.767 -17.662 1.00 76.88 92 ASP A C 1
ATOM 723 O O . ASP A 1 92 ? 6.654 -4.175 -16.866 1.00 76.88 92 ASP A O 1
ATOM 727 N N . GLU A 1 93 ? 7.203 -6.067 -17.926 1.00 80.06 93 GLU A N 1
ATOM 728 C CA . GLU A 1 93 ? 6.091 -6.868 -17.390 1.00 80.06 93 GLU A CA 1
ATOM 729 C C . GLU A 1 93 ? 6.102 -6.895 -15.849 1.00 80.06 93 GLU A C 1
ATOM 731 O O . GLU A 1 93 ? 5.074 -6.677 -15.198 1.00 80.06 93 GLU A O 1
ATOM 736 N N . ALA A 1 94 ? 7.285 -7.099 -15.254 1.00 80.00 94 ALA A N 1
ATOM 737 C CA . ALA A 1 94 ? 7.474 -7.094 -13.805 1.00 80.00 94 ALA A CA 1
ATOM 738 C C . ALA A 1 94 ? 7.209 -5.708 -13.192 1.00 80.00 94 ALA A C 1
ATOM 740 O O . ALA A 1 94 ? 6.537 -5.603 -12.162 1.00 80.00 94 ALA A O 1
ATOM 741 N N . GLY A 1 95 ? 7.683 -4.639 -13.840 1.00 79.69 95 GLY A N 1
ATOM 742 C CA . GLY A 1 95 ? 7.432 -3.257 -13.437 1.00 79.69 95 GLY A CA 1
ATOM 743 C C . GLY A 1 95 ? 5.942 -2.920 -13.457 1.00 79.69 95 GLY A C 1
ATOM 744 O O . GLY A 1 95 ? 5.408 -2.385 -12.484 1.00 79.69 95 GLY A O 1
ATOM 745 N N . ARG A 1 96 ? 5.230 -3.323 -14.514 1.00 79.81 96 ARG A N 1
ATOM 746 C CA . ARG A 1 96 ? 3.775 -3.152 -14.634 1.00 79.81 96 ARG A CA 1
ATOM 747 C C . ARG A 1 96 ? 3.017 -3.926 -13.557 1.00 79.81 96 ARG A C 1
ATOM 749 O O . ARG A 1 96 ? 2.123 -3.356 -12.928 1.00 79.81 96 ARG A O 1
ATOM 756 N N . ALA A 1 97 ? 3.393 -5.173 -13.272 1.00 82.56 97 ALA A N 1
ATOM 757 C CA . ALA A 1 97 ? 2.793 -5.953 -12.188 1.00 82.56 97 ALA A CA 1
ATOM 758 C C . ALA A 1 97 ? 2.983 -5.282 -10.812 1.00 82.56 97 ALA A C 1
ATOM 760 O O . ALA A 1 97 ? 2.021 -5.145 -10.052 1.00 82.56 97 ALA A O 1
ATOM 761 N N . LEU A 1 98 ? 4.192 -4.783 -10.528 1.00 82.88 98 LEU A N 1
ATOM 762 C CA . LEU A 1 98 ? 4.525 -4.043 -9.303 1.00 82.88 98 LEU A CA 1
ATOM 763 C C . LEU A 1 98 ? 3.744 -2.733 -9.145 1.00 82.88 98 LEU A C 1
ATOM 765 O O . LEU A 1 98 ? 3.534 -2.289 -8.019 1.00 82.88 98 LEU A O 1
ATOM 769 N N . VAL A 1 99 ? 3.287 -2.126 -10.242 1.00 82.31 99 VAL A N 1
ATOM 770 C CA . VAL A 1 99 ? 2.430 -0.934 -10.209 1.00 82.31 99 VAL A CA 1
ATOM 771 C C . VAL A 1 99 ? 0.960 -1.308 -10.039 1.00 82.31 99 VAL A C 1
ATOM 773 O O . VAL A 1 99 ? 0.294 -0.761 -9.163 1.00 82.31 99 VAL A O 1
ATOM 776 N N . TYR A 1 100 ? 0.428 -2.221 -10.856 1.00 80.50 100 TYR A N 1
ATOM 777 C CA . TYR A 1 100 ? -1.018 -2.457 -10.934 1.00 80.50 100 TYR A CA 1
ATOM 778 C C . TYR A 1 100 ? -1.584 -3.266 -9.761 1.00 80.50 100 TYR A C 1
ATOM 780 O O . TYR A 1 100 ? -2.678 -2.955 -9.286 1.00 80.50 100 TYR A O 1
ATOM 788 N N . VAL A 1 101 ? -0.848 -4.263 -9.261 1.00 81.31 101 VAL A N 1
ATOM 789 C CA . VAL A 1 101 ? -1.284 -5.112 -8.137 1.00 81.31 101 VAL A CA 1
ATOM 790 C C . VAL A 1 101 ? -1.573 -4.289 -6.868 1.00 81.31 101 VAL A C 1
ATOM 792 O O . VAL A 1 101 ? -2.693 -4.359 -6.353 1.00 81.31 101 VAL A O 1
ATOM 795 N N . PRO A 1 102 ? -0.644 -3.451 -6.367 1.00 77.75 102 PRO A N 1
ATOM 796 C CA . PRO A 1 102 ? -0.916 -2.618 -5.194 1.00 77.75 102 PRO A CA 1
ATOM 797 C C . PRO A 1 102 ? -1.938 -1.505 -5.462 1.00 77.75 102 PRO A C 1
ATOM 799 O O . PRO A 1 102 ? -2.628 -1.081 -4.535 1.00 77.75 102 PRO A O 1
ATOM 802 N N . LEU A 1 103 ? -2.090 -1.053 -6.712 1.00 76.06 103 LEU A N 1
ATOM 803 C CA . LEU A 1 103 ? -3.099 -0.060 -7.100 1.00 76.06 103 LEU A CA 1
ATOM 804 C C . LEU A 1 103 ? -4.527 -0.570 -6.864 1.00 76.06 103 LEU A C 1
ATOM 806 O O . LEU A 1 103 ? -5.361 0.173 -6.346 1.00 76.06 103 LEU A O 1
ATOM 810 N N . GLY A 1 104 ? -4.795 -1.843 -7.174 1.00 72.38 104 GLY A N 1
ATOM 811 C CA . GLY A 1 104 ? -6.077 -2.489 -6.871 1.00 72.38 104 GLY A CA 1
ATOM 812 C C . GLY A 1 104 ? -6.384 -2.508 -5.369 1.00 72.38 104 GLY A C 1
ATOM 813 O O . GLY A 1 104 ? -7.488 -2.147 -4.954 1.00 72.38 104 GLY A O 1
ATOM 814 N N . GLY A 1 105 ? -5.384 -2.832 -4.543 1.00 71.44 105 GLY A N 1
ATOM 815 C CA . GLY A 1 105 ? -5.501 -2.788 -3.081 1.00 71.44 105 GLY A CA 1
ATOM 816 C C . GLY A 1 105 ? -5.748 -1.374 -2.537 1.00 71.44 105 GLY A C 1
ATOM 817 O O . GLY A 1 105 ? -6.620 -1.179 -1.689 1.00 71.44 105 GLY A O 1
ATOM 818 N N . LEU A 1 106 ?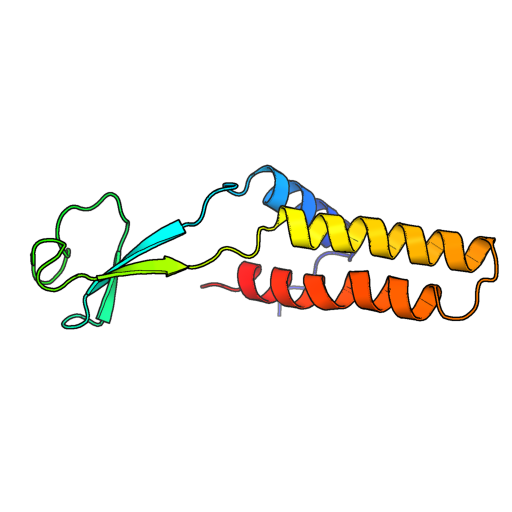 -5.042 -0.367 -3.066 1.00 69.88 106 LEU A N 1
ATOM 819 C CA . LEU A 1 106 ? -5.240 1.043 -2.701 1.00 69.88 106 LEU A CA 1
ATOM 820 C C . LEU A 1 106 ? -6.648 1.538 -3.048 1.00 69.88 106 LEU A C 1
ATOM 822 O O . LEU A 1 106 ? -7.263 2.242 -2.244 1.00 69.88 106 LEU A O 1
ATOM 826 N N . PHE A 1 107 ? -7.184 1.154 -4.211 1.00 66.75 107 PHE A N 1
ATOM 827 C CA . PHE A 1 107 ? -8.554 1.500 -4.581 1.00 66.75 107 PHE A CA 1
ATOM 828 C C . PHE A 1 107 ? -9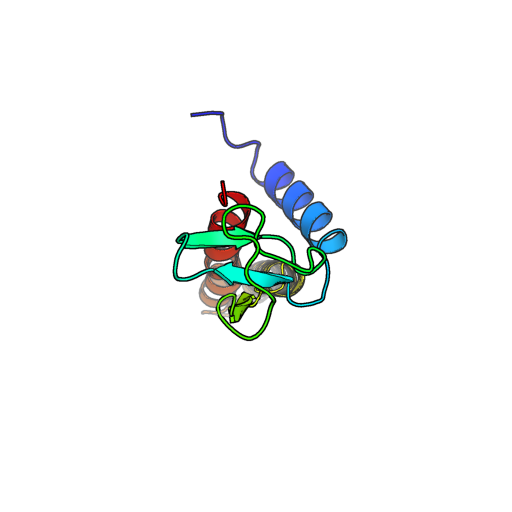.573 0.868 -3.635 1.00 66.75 107 PHE A C 1
ATOM 830 O O . PHE A 1 107 ? -10.450 1.588 -3.158 1.00 66.75 107 PHE A O 1
ATOM 837 N N . GLY A 1 108 ? -9.422 -0.418 -3.302 1.00 64.50 108 GLY A N 1
ATOM 838 C CA . GLY A 1 108 ? -10.304 -1.114 -2.359 1.00 64.50 108 GLY A CA 1
ATOM 839 C C . GLY A 1 108 ? -10.347 -0.448 -0.980 1.00 64.50 108 GLY A C 1
ATOM 840 O O . GLY A 1 108 ? -11.425 -0.229 -0.432 1.00 64.50 108 GLY A O 1
ATOM 841 N N . MET A 1 109 ? -9.192 -0.014 -0.465 1.00 61.84 109 MET A N 1
ATOM 842 C CA . MET A 1 109 ? -9.106 0.733 0.798 1.00 61.84 109 MET A CA 1
ATOM 843 C C . MET A 1 109 ? -9.640 2.170 0.695 1.00 61.84 109 MET A C 1
ATOM 845 O O . MET A 1 109 ? -10.179 2.705 1.660 1.00 61.84 109 MET A O 1
ATOM 849 N N . SER A 1 110 ? -9.507 2.826 -0.463 1.00 60.44 110 SER A N 1
ATOM 850 C CA . SER A 1 110 ? -10.062 4.171 -0.678 1.00 60.44 110 SER A CA 1
ATOM 851 C C . SER A 1 110 ? -11.594 4.182 -0.768 1.00 60.44 110 SER A C 1
ATOM 853 O O . SER A 1 110 ? -12.202 5.222 -0.515 1.00 60.44 110 SER A O 1
ATOM 855 N N . ILE A 1 111 ? -12.185 3.033 -1.124 1.00 58.19 111 ILE A N 1
ATOM 856 C CA . ILE A 1 111 ? -13.622 2.808 -1.319 1.00 58.19 111 ILE A CA 1
ATOM 857 C C . ILE A 1 111 ? -14.348 2.367 -0.044 1.00 58.19 111 ILE A C 1
ATOM 859 O O . ILE A 1 111 ? -15.578 2.320 -0.061 1.00 58.19 111 ILE A O 1
ATOM 863 N N . GLN A 1 112 ? -13.636 2.089 1.058 1.00 50.94 112 GLN A N 1
ATOM 864 C CA . GLN A 1 112 ? -14.302 1.754 2.315 1.00 50.94 112 GLN A CA 1
ATOM 865 C C . GLN A 1 112 ? -15.202 2.911 2.770 1.00 50.94 112 GLN A C 1
ATOM 867 O O . GLN A 1 112 ? -14.766 4.050 2.957 1.00 50.94 112 GLN A O 1
ATOM 872 N N . ARG A 1 113 ? -16.484 2.558 2.835 1.00 41.16 113 ARG A N 1
ATOM 873 C CA . ARG A 1 113 ? -17.684 3.369 2.990 1.00 41.16 113 ARG A CA 1
ATOM 874 C C . ARG A 1 113 ? -18.301 3.056 4.338 1.00 41.16 113 ARG A C 1
ATOM 876 O O . ARG A 1 113 ? -18.305 1.854 4.686 1.00 41.16 113 ARG A O 1
#

Radius of gyration: 19.67 Å; Cα contacts (8 Å, |Δi|>4): 127; chains: 1; bounding box: 44×24×52 Å

Nearest PDB structures (foldseek):
  6cnn-assembly1_A  TM=7.942E-01  e=7.164E+00  Homo sapiens
  7qho-assembly1_T  TM=4.655E-01  e=5.940E+00  Corynebacterium glutamicum ATCC 13032
  8d0k-assembly1_F  TM=2.717E-01  e=1.246E+00  Homo sapiens